Protein 1J7G (pdb70)

Structure (mmCIF, N/CA/C/O backbone):
data_1J7G
#
_entry.id   1J7G
#
_cell.length_a   55.47
_cell.length_b   55.47
_cell.length_c   128.75
_cell.angle_alpha   90.0
_cell.angle_beta   90.0
_cell.angle_gamma   90.0
#
_symmetry.space_group_name_H-M   'P 41 21 2'
#
loop_
_entity.id
_entity.type
_entity.pdbx_description
1 polymer 'D-tyrosyl-tRNA(Tyr) deacylase'
2 water water
#
loop_
_atom_site.group_PDB
_atom_site.id
_atom_site.type_symbol
_atom_site.label_atom_id
_atom_site.label_alt_id
_atom_site.label_comp_id
_atom_site.label_asym_id
_atom_site.label_entity_id
_atom_site.label_seq_id
_atom_site.pdbx_PDB_ins_code
_atom_site.Cartn_x
_atom_site.Cartn_y
_atom_site.Cartn_z
_atom_site.occupancy
_atom_site.B_iso_or_equiv
_atom_site.auth_seq_id
_atom_site.auth_comp_id
_atom_site.auth_asym_id
_atom_site.auth_atom_id
_atom_site.pdbx_PDB_model_num
ATOM 1 N N . MET A 1 1 ? 26.638 13.291 6.215 1.00 16.62 1 MET A N 1
ATOM 2 C CA . MET A 1 1 ? 25.614 12.190 6.274 1.00 16.48 1 MET A CA 1
ATOM 3 C C . MET A 1 1 ? 24.226 12.834 6.159 1.00 14.53 1 MET A C 1
ATOM 4 O O . MET A 1 1 ? 23.973 13.905 6.688 1.00 17.14 1 MET A O 1
ATOM 9 N N . ILE A 1 2 ? 23.342 12.145 5.465 1.00 14.87 2 ILE A N 1
ATOM 10 C CA . ILE A 1 2 ? 22.011 12.658 5.201 1.00 14.80 2 ILE A CA 1
ATOM 11 C C . ILE A 1 2 ? 20.943 11.698 5.674 1.00 13.04 2 ILE A C 1
ATOM 12 O O . ILE A 1 2 ? 21.031 10.497 5.429 1.00 13.49 2 ILE A O 1
ATOM 17 N N . ALA A 1 3 ? 19.938 12.233 6.345 1.00 13.20 3 ALA A N 1
ATOM 18 C CA . ALA A 1 3 ? 18.796 11.397 6.705 1.00 12.57 3 ALA A CA 1
ATOM 19 C C . ALA A 1 3 ? 17.596 12.137 6.080 1.00 12.94 3 ALA A C 1
ATOM 20 O O . ALA A 1 3 ? 17.188 13.182 6.577 1.00 13.92 3 ALA A O 1
ATOM 22 N N . LEU A 1 4 ? 17.042 11.602 5.003 1.00 12.39 4 LEU A N 1
ATOM 23 C CA . LEU A 1 4 ? 15.857 12.218 4.398 1.00 12.71 4 LEU A CA 1
ATOM 24 C C . LEU A 1 4 ? 14.722 11.466 5.087 1.00 12.40 4 LEU A C 1
ATOM 25 O O . LEU A 1 4 ? 14.572 10.251 4.909 1.00 11.90 4 LEU A O 1
ATOM 30 N N . ILE A 1 5 ? 13.938 12.188 5.893 1.00 12.59 5 ILE A N 1
ATOM 31 C CA . ILE A 1 5 ? 12.869 11.535 6.652 1.00 12.23 5 ILE A CA 1
ATOM 32 C C . ILE A 1 5 ? 11.475 11.859 6.176 1.00 13.21 5 ILE A C 1
ATOM 33 O O . ILE A 1 5 ? 11.204 12.965 5.723 1.00 14.62 5 ILE A O 1
ATOM 38 N N . GLN A 1 6 ? 10.630 10.831 6.192 1.00 9.91 6 GLN A N 1
ATOM 39 C CA . GLN A 1 6 ? 9.217 11.009 5.813 1.00 9.01 6 GLN A CA 1
ATOM 40 C C . GLN A 1 6 ? 8.397 10.499 6.965 1.00 15.50 6 GLN A C 1
ATOM 41 O O . GLN A 1 6 ? 8.640 9.401 7.469 1.00 13.56 6 GLN A O 1
ATOM 47 N N . ARG A 1 7 ? 7.423 11.306 7.396 1.00 14.81 7 ARG A N 1
ATOM 48 C CA . ARG A 1 7 ? 6.552 10.915 8.501 1.00 13.40 7 ARG A CA 1
ATOM 49 C C . ARG A 1 7 ? 5.542 9.929 7.937 1.00 16.36 7 ARG A C 1
ATOM 50 O O . ARG A 1 7 ? 4.833 10.257 6.979 1.00 15.29 7 ARG A O 1
ATOM 58 N N . VAL A 1 8 ? 5.474 8.724 8.522 1.00 12.72 8 VAL A N 1
ATOM 59 C CA . VAL A 1 8 ? 4.560 7.730 7.995 1.00 13.13 8 VAL A CA 1
ATOM 60 C C . VAL A 1 8 ? 3.613 7.146 9.034 1.00 15.78 8 VAL A C 1
ATOM 61 O O . VAL A 1 8 ? 3.869 7.185 10.245 1.00 13.96 8 VAL A O 1
ATOM 65 N N . SER A 1 9 ? 2.514 6.620 8.510 1.00 14.03 9 SER A N 1
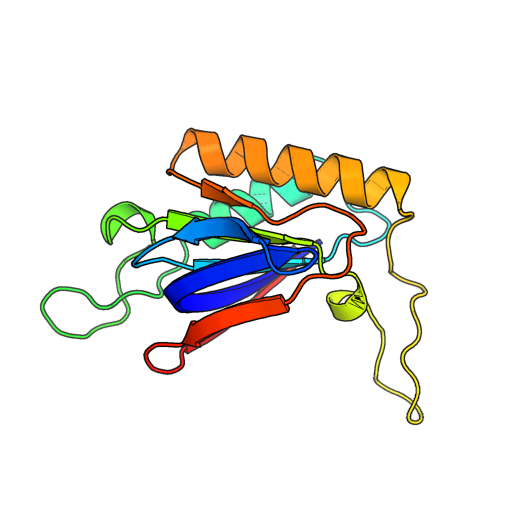ATOM 66 C CA . SER A 1 9 ? 1.525 5.952 9.334 1.00 15.99 9 SER A CA 1
ATOM 67 C C . SER A 1 9 ? 1.899 4.460 9.294 1.00 21.10 9 SER A C 1
ATOM 68 O O . SER A 1 9 ? 1.536 3.682 10.191 1.00 17.66 9 SER A O 1
ATOM 71 N N . GLN A 1 10 ? 2.679 4.072 8.279 1.00 16.10 10 GLN A N 1
ATOM 72 C CA . GLN A 1 10 ? 3.108 2.687 8.131 1.00 15.55 10 GLN A CA 1
ATOM 73 C C . GLN A 1 10 ? 4.112 2.656 6.969 1.00 17.42 10 GLN A C 1
ATOM 74 O O . GLN A 1 10 ? 4.039 3.499 6.064 1.00 13.87 10 GLN A O 1
ATOM 80 N N . ALA A 1 11 ? 5.023 1.691 6.996 1.00 16.72 11 ALA A N 1
ATOM 81 C CA . ALA A 1 11 ? 5.975 1.530 5.890 1.00 14.83 11 ALA A CA 1
ATOM 82 C C . ALA A 1 11 ? 6.573 0.136 5.949 1.00 18.97 11 ALA A C 1
ATOM 83 O O . ALA A 1 11 ? 6.608 -0.481 7.008 1.00 15.56 11 ALA A O 1
ATOM 85 N N . LYS A 1 12 ? 7.069 -0.337 4.810 1.00 15.00 12 LYS A N 1
ATOM 86 C CA . LYS A 1 12 ? 7.707 -1.638 4.780 1.00 18.94 12 LYS A CA 1
ATOM 87 C C . LYS A 1 12 ? 8.718 -1.733 3.647 1.00 18.92 12 LYS A C 1
ATOM 88 O O . LYS A 1 12 ? 8.673 -0.962 2.683 1.00 17.13 12 LYS A O 1
ATOM 94 N N . VAL A 1 13 ? 9.643 -2.672 3.780 1.00 16.67 13 VAL A N 1
ATOM 95 C CA . VAL A 1 13 ? 10.649 -2.906 2.743 1.00 15.92 13 VAL A CA 1
ATOM 96 C C . VAL A 1 13 ? 10.518 -4.351 2.272 1.00 20.37 13 VAL A C 1
ATOM 97 O O . VAL A 1 13 ? 10.585 -5.266 3.081 1.00 22.86 13 VAL A O 1
ATOM 101 N N . ASP A 1 14 ? 10.323 -4.534 0.969 1.00 18.08 14 ASP A N 1
ATOM 102 C CA . ASP A 1 14 ? 10.210 -5.880 0.385 1.00 23.40 14 ASP A CA 1
ATOM 103 C C . ASP A 1 14 ? 11.455 -6.134 -0.447 1.00 28.60 14 ASP A C 1
ATOM 104 O O . ASP A 1 14 ? 11.992 -5.234 -1.103 1.00 22.95 14 ASP A O 1
ATOM 109 N N . VAL A 1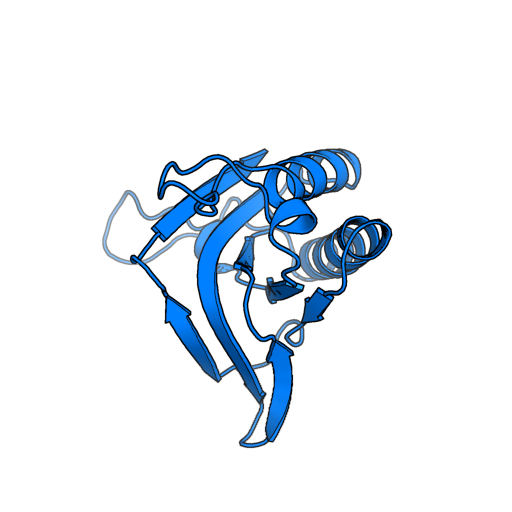 15 ? 11.947 -7.365 -0.410 1.00 22.65 15 VAL A N 1
ATOM 110 C CA . VAL A 1 15 ? 13.104 -7.694 -1.214 1.00 22.10 15 VAL A CA 1
ATOM 111 C C . VAL A 1 15 ? 12.686 -8.984 -1.911 1.00 31.56 15 VAL A C 1
ATOM 112 O O . VAL A 1 15 ? 12.359 -9.950 -1.246 1.00 27.63 15 VAL A O 1
ATOM 116 N N . LYS A 1 16 ? 12.657 -8.977 -3.241 1.00 32.28 16 LYS A N 1
ATOM 117 C CA . LYS A 1 16 ? 12.271 -10.164 -4.000 1.00 36.74 16 LYS A CA 1
ATOM 118 C C . LYS A 1 16 ? 10.910 -10.722 -3.577 1.00 39.12 16 LYS A C 1
ATOM 119 O O . LYS A 1 16 ? 10.764 -11.932 -3.382 1.00 34.67 16 LYS A O 1
ATOM 125 N N . GLY A 1 17 ? 9.931 -9.834 -3.430 1.00 28.77 17 GLY A N 1
ATOM 126 C CA . GLY A 1 17 ? 8.576 -10.217 -3.067 1.00 27.21 17 GLY A CA 1
ATOM 127 C C . GLY A 1 17 ? 8.302 -10.534 -1.605 1.00 28.12 17 GLY A C 1
ATOM 128 O O . GLY A 1 17 ? 7.157 -10.816 -1.245 1.00 38.81 17 GLY A O 1
ATOM 129 N N . GLU A 1 18 ? 9.333 -10.482 -0.770 1.00 31.34 18 GLU A N 1
ATOM 130 C CA . GLU A 1 18 ? 9.165 -10.760 0.650 1.00 36.19 18 GLU A CA 1
ATOM 131 C C . GLU A 1 18 ? 9.434 -9.550 1.537 1.00 25.64 18 GLU A C 1
ATOM 132 O O . GLU A 1 18 ? 10.463 -8.885 1.415 1.00 25.86 18 GLU A O 1
ATOM 138 N N . THR A 1 19 ? 8.516 -9.294 2.457 1.00 26.55 19 THR A N 1
ATOM 139 C CA . THR A 1 19 ? 8.699 -8.166 3.365 1.00 18.68 19 THR A CA 1
ATOM 140 C C . THR A 1 19 ? 9.814 -8.478 4.369 1.00 23.45 19 THR A C 1
ATOM 141 O O . THR A 1 19 ? 9.730 -9.467 5.105 1.00 29.28 19 THR A O 1
ATOM 145 N N . ILE A 1 20 ? 10.878 -7.664 4.404 1.00 20.07 20 ILE A N 1
ATOM 146 C CA . ILE A 1 20 ? 11.978 -7.903 5.332 1.00 17.22 20 ILE A CA 1
ATOM 147 C C . ILE A 1 20 ? 12.037 -6.937 6.498 1.00 24.73 20 ILE A C 1
ATOM 148 O O . ILE A 1 20 ? 12.845 -7.098 7.388 1.00 21.51 20 ILE A O 1
ATOM 153 N N . GLY A 1 21 ? 11.178 -5.925 6.480 1.00 22.45 21 GLY A N 1
ATOM 154 C CA . GLY A 1 21 ? 11.185 -4.963 7.572 1.00 19.70 21 GLY A CA 1
ATOM 155 C C . GLY A 1 21 ? 9.942 -4.130 7.453 1.00 22.13 21 GLY A C 1
ATOM 156 O O . GLY A 1 21 ? 9.520 -3.821 6.351 1.00 19.09 21 GLY A O 1
ATOM 157 N N . LYS A 1 22 ? 9.308 -3.802 8.574 1.00 19.95 22 LYS A N 1
ATOM 158 C CA . LYS A 1 22 ? 8.117 -2.985 8.492 1.00 15.94 22 LYS A CA 1
ATOM 159 C C . LYS A 1 22 ? 7.947 -2.223 9.796 1.00 22.23 22 LYS A C 1
ATOM 160 O O . LYS A 1 22 ? 8.533 -2.601 10.829 1.00 20.66 22 LYS A O 1
ATOM 166 N N . ILE A 1 23 ? 7.181 -1.137 9.731 1.00 16.61 23 ILE A N 1
ATOM 167 C CA . ILE A 1 23 ? 6.878 -0.351 10.899 1.00 19.00 23 ILE A CA 1
ATOM 168 C C . ILE A 1 23 ? 5.470 0.195 10.778 1.00 16.38 23 ILE A C 1
ATOM 169 O O . ILE A 1 23 ? 4.846 0.199 9.697 1.00 16.18 23 ILE A O 1
ATOM 174 N N . GLY A 1 24 ? 4.969 0.657 11.916 1.00 17.45 24 GLY A N 1
ATOM 175 C CA . GLY A 1 24 ? 3.667 1.293 11.985 1.00 14.93 24 GLY A CA 1
ATOM 176 C C . GLY A 1 24 ? 3.980 2.791 11.943 1.00 16.97 24 GLY A C 1
ATOM 177 O O . GLY A 1 24 ? 4.778 3.236 11.111 1.00 19.68 24 GLY A O 1
ATOM 178 N N . LYS A 1 25 ? 3.387 3.558 12.845 1.00 14.85 25 LYS A N 1
ATOM 179 C CA . LYS A 1 25 ? 3.641 5.005 12.910 1.00 14.83 25 LYS A CA 1
ATOM 180 C C . LYS A 1 25 ? 5.129 5.262 13.153 1.00 19.64 25 LYS A C 1
ATOM 181 O O . LYS A 1 25 ? 5.761 4.597 13.983 1.00 13.25 25 LYS A O 1
ATOM 187 N N . GLY A 1 26 ? 5.695 6.227 12.428 1.00 14.09 26 GLY A N 1
ATOM 188 C CA . GLY A 1 26 ? 7.097 6.532 12.644 1.00 15.69 26 GLY A CA 1
ATOM 189 C C . GLY A 1 26 ? 7.685 7.331 11.501 1.00 15.32 26 GLY A C 1
ATOM 190 O O . GLY A 1 26 ? 7.013 8.183 10.882 1.00 12.84 26 GLY A O 1
ATOM 191 N N . LEU A 1 27 ? 8.945 7.034 11.212 1.00 13.36 27 LEU A N 1
ATOM 192 C CA . LEU A 1 27 ? 9.632 7.722 10.145 1.00 9.57 27 LEU A CA 1
ATOM 193 C C . LEU A 1 27 ? 10.315 6.713 9.222 1.00 13.69 27 LEU A C 1
ATOM 194 O O . LEU A 1 27 ? 10.973 5.808 9.703 1.00 15.25 27 LEU A O 1
ATOM 199 N N . LEU A 1 28 ? 10.199 6.938 7.919 1.00 12.74 28 LEU A N 1
ATOM 200 C CA . LEU A 1 28 ? 10.997 6.171 6.957 1.00 13.42 28 LEU A CA 1
ATOM 201 C C . LEU A 1 28 ? 12.237 7.070 6.857 1.00 14.72 28 LEU A C 1
ATOM 202 O O . LEU A 1 28 ? 12.142 8.269 6.525 1.00 11.45 28 LEU A O 1
ATOM 207 N N . VAL A 1 29 ? 13.393 6.499 7.159 1.00 13.22 29 VAL A N 1
ATOM 208 C CA . VAL A 1 29 ? 14.636 7.266 7.135 1.00 12.38 29 VAL A CA 1
ATOM 209 C C . VAL A 1 29 ? 15.500 6.746 6.000 1.00 16.40 29 VAL A C 1
ATOM 210 O O . VAL A 1 29 ? 15.997 5.634 6.068 1.00 16.51 29 VAL A O 1
ATOM 214 N N . LEU A 1 30 ? 15.613 7.526 4.919 1.00 12.64 30 LEU A N 1
ATOM 215 C CA . LEU A 1 30 ? 16.473 7.149 3.790 1.00 12.78 30 LEU A CA 1
ATOM 216 C C . LEU A 1 30 ? 17.809 7.735 4.225 1.00 12.58 30 LEU A C 1
ATOM 217 O O . LEU A 1 30 ? 17.921 8.930 4.531 1.00 12.46 30 LEU A O 1
ATOM 222 N N . LEU A 1 31 ? 18.842 6.894 4.252 1.00 13.33 31 LEU A N 1
ATOM 223 C CA . LEU A 1 31 ? 20.128 7.300 4.800 1.00 11.94 31 LEU A CA 1
ATOM 224 C C . LEU A 1 31 ? 21.218 7.353 3.752 1.00 12.80 31 LEU A C 1
ATOM 225 O O . LEU A 1 31 ? 21.478 6.340 3.112 1.00 17.02 31 LEU A O 1
ATOM 230 N N . G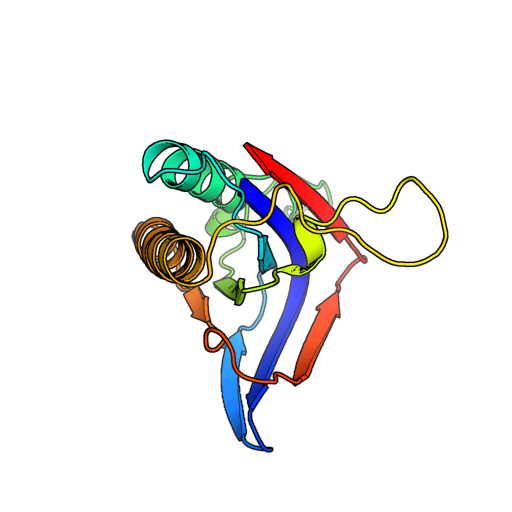LY A 1 32 ? 21.858 8.525 3.623 1.00 12.51 32 GLY A N 1
ATOM 231 C CA . GLY A 1 32 ? 22.917 8.718 2.627 1.00 14.49 32 GLY A CA 1
ATOM 232 C C . GLY A 1 32 ? 24.243 8.974 3.314 1.00 14.73 32 GLY A C 1
ATOM 233 O O . GLY A 1 32 ? 24.394 9.930 4.066 1.00 15.69 32 GLY A O 1
ATOM 234 N N . VAL A 1 33 ? 25.212 8.117 3.041 1.00 16.23 33 VAL A N 1
ATOM 235 C CA . VAL A 1 33 ? 26.528 8.238 3.673 1.00 15.76 33 VAL A CA 1
ATOM 236 C C . VAL A 1 33 ? 27.483 8.883 2.667 1.00 17.88 33 VAL A C 1
ATOM 237 O O . VAL A 1 33 ? 27.573 8.445 1.537 1.00 17.37 33 VAL A O 1
ATOM 241 N N . GLU A 1 34 ? 28.142 9.938 3.118 1.00 18.82 34 GLU A N 1
ATOM 242 C CA . GLU A 1 34 ? 29.064 10.720 2.302 1.00 24.52 34 GLU A CA 1
ATOM 243 C C . GLU A 1 34 ? 30.514 10.445 2.670 1.00 29.17 34 GLU A C 1
ATOM 244 O O . GLU A 1 34 ? 30.803 9.809 3.693 1.00 24.74 34 GLU A O 1
ATOM 250 N N . LYS A 1 35 ? 31.422 10.895 1.806 1.00 24.21 35 LYS A N 1
ATOM 251 C CA . LYS A 1 35 ? 32.839 10.749 2.092 1.00 34.66 35 LYS A CA 1
ATOM 252 C C . LYS A 1 35 ? 33.039 11.680 3.264 1.00 28.36 35 LYS A C 1
ATOM 253 O O . LYS A 1 35 ? 32.364 12.708 3.373 1.00 46.81 35 LYS A O 1
ATOM 259 N N . GLU A 1 36 ? 33.954 11.337 4.144 1.00 34.76 36 GLU A N 1
ATOM 260 C CA . GLU A 1 36 ? 34.194 12.188 5.298 1.00 34.65 36 GLU A CA 1
ATOM 261 C C . GLU A 1 36 ? 33.210 11.893 6.419 1.00 25.09 36 GLU A C 1
ATOM 262 O O . GLU A 1 36 ? 33.323 12.494 7.482 1.00 30.12 36 GLU A O 1
ATOM 268 N N . ASP A 1 37 ? 32.231 11.010 6.204 1.00 21.16 37 ASP A N 1
ATOM 269 C CA . ASP A 1 37 ? 31.345 10.746 7.349 1.00 22.63 37 ASP A CA 1
ATOM 270 C C . ASP A 1 37 ? 32.124 9.871 8.339 1.00 30.69 37 ASP A C 1
ATOM 271 O O . ASP A 1 37 ? 33.104 9.215 7.971 1.00 26.94 37 ASP A O 1
ATOM 276 N N . ASN A 1 38 ? 31.686 9.865 9.593 1.00 23.76 38 ASN A N 1
ATOM 277 C CA . ASN A 1 38 ? 32.337 9.055 10.613 1.00 30.19 38 ASN A CA 1
ATOM 278 C C . ASN A 1 38 ? 31.321 8.785 11.694 1.00 32.14 38 ASN A C 1
ATOM 279 O O . ASN A 1 38 ? 30.211 9.305 11.619 1.00 25.11 38 ASN A O 1
ATOM 284 N N . ARG A 1 39 ? 31.692 7.970 12.684 1.00 24.19 39 ARG A N 1
ATOM 285 C CA . ARG A 1 39 ? 30.768 7.639 13.762 1.00 29.63 39 ARG A CA 1
ATOM 286 C C . ARG A 1 39 ? 30.234 8.867 14.480 1.00 25.77 39 ARG A C 1
ATOM 287 O O . ARG A 1 39 ? 29.092 8.875 14.931 1.00 28.03 39 ARG A O 1
ATOM 295 N N . GLU A 1 40 ? 31.053 9.905 14.591 1.00 25.15 40 GLU A N 1
ATOM 296 C CA . GLU A 1 40 ? 30.624 11.117 15.265 1.00 24.61 40 GLU A CA 1
ATOM 297 C C . GLU A 1 40 ? 29.479 11.820 14.525 1.00 34.39 40 GLU A C 1
ATOM 298 O O . GLU A 1 40 ? 28.530 12.323 15.146 1.00 25.86 40 GLU A O 1
ATOM 304 N N . LYS A 1 41 ? 29.583 11.886 13.202 1.00 23.65 41 LYS A N 1
ATOM 305 C CA . LYS A 1 41 ? 28.515 12.518 12.438 1.00 22.11 41 LYS A CA 1
ATOM 306 C C . LYS A 1 41 ? 27.277 11.645 12.553 1.00 18.02 41 LYS A C 1
ATOM 307 O O . LYS A 1 41 ? 26.160 12.177 12.647 1.00 20.98 41 LYS A O 1
ATOM 313 N N . ALA A 1 42 ? 27.459 10.324 12.549 1.00 21.77 42 ALA A N 1
ATOM 314 C CA . ALA A 1 42 ? 26.327 9.413 12.697 1.00 23.67 42 ALA A CA 1
ATOM 315 C C . ALA A 1 42 ? 25.625 9.664 14.036 1.00 26.36 42 ALA A C 1
ATOM 316 O O . ALA A 1 42 ? 24.398 9.803 14.088 1.00 22.68 42 ALA A O 1
ATOM 318 N N . ASP A 1 43 ? 26.391 9.713 15.126 1.00 26.08 43 ASP A N 1
ATOM 319 C CA . ASP A 1 43 ? 25.787 9.961 16.433 1.00 25.91 43 ASP A CA 1
ATOM 320 C C . ASP A 1 43 ? 24.937 11.240 16.382 1.00 24.38 43 ASP A C 1
ATOM 321 O O . ASP A 1 43 ? 23.812 11.275 16.891 1.00 26.10 43 ASP A O 1
ATOM 326 N N . LYS A 1 44 ? 25.477 12.300 15.788 1.00 22.31 44 LYS A N 1
ATOM 327 C CA . LYS A 1 44 ? 24.770 13.568 15.701 1.00 22.89 44 LYS A CA 1
ATOM 328 C C . LYS A 1 44 ? 23.513 13.487 14.829 1.00 23.78 44 LYS A C 1
ATOM 329 O O . LYS A 1 44 ? 22.475 14.058 15.156 1.00 24.89 44 LYS A O 1
ATOM 335 N N . LEU A 1 45 ? 23.606 12.771 13.723 1.00 20.51 45 LEU A N 1
ATOM 336 C CA . LEU A 1 45 ? 22.438 12.660 12.852 1.00 17.46 45 LEU A CA 1
ATOM 337 C C . LEU A 1 45 ? 21.367 11.798 13.538 1.00 16.56 45 LEU A C 1
ATOM 338 O O . LEU A 1 45 ? 20.181 12.100 13.437 1.00 17.29 45 LEU A O 1
ATOM 343 N N . ALA A 1 46 ? 21.771 10.734 14.224 1.00 20.29 46 ALA A N 1
ATOM 344 C CA . ALA A 1 46 ? 20.771 9.887 14.900 1.00 20.27 46 ALA A CA 1
ATOM 345 C C . ALA A 1 46 ? 20.025 10.719 15.935 1.00 21.28 46 ALA A C 1
ATOM 346 O O . ALA A 1 46 ? 18.805 10.649 16.058 1.00 20.56 46 ALA A O 1
ATOM 348 N N . GLU A 1 47 ? 20.757 11.540 16.676 1.00 21.52 47 GLU A N 1
ATOM 349 C CA . GLU A 1 47 ? 20.126 12.381 17.671 1.00 24.66 47 GLU A CA 1
ATOM 350 C C . GLU A 1 47 ? 19.143 13.344 17.040 1.00 27.77 47 GLU A C 1
ATOM 351 O O . GLU A 1 47 ? 18.053 13.547 17.565 1.00 23.64 47 GLU A O 1
ATOM 357 N N . LYS A 1 48 ? 19.520 13.913 15.896 1.00 21.56 48 LYS A N 1
ATOM 358 C CA . LYS A 1 48 ? 18.687 14.859 15.196 1.00 15.83 48 LYS A CA 1
ATOM 359 C C . LYS A 1 48 ? 17.386 14.211 14.730 1.00 17.47 48 LYS A C 1
ATOM 360 O O . LYS A 1 48 ? 16.298 14.754 14.925 1.00 16.90 48 LYS A O 1
ATOM 366 N N . VAL A 1 49 ? 17.509 13.042 14.115 1.00 17.12 49 VAL A N 1
ATOM 367 C CA . VAL A 1 49 ? 16.349 12.317 13.630 1.00 13.70 49 VAL A CA 1
ATOM 368 C C . VAL A 1 49 ? 15.449 11.937 14.795 1.00 14.56 49 VAL A C 1
ATOM 369 O O . VAL A 1 49 ? 14.241 12.056 14.707 1.00 13.57 49 VAL A O 1
ATOM 373 N N . LEU A 1 50 ? 16.052 11.423 15.873 1.00 13.57 50 LEU A N 1
ATOM 374 C CA . LEU A 1 50 ? 15.276 10.982 17.027 1.00 14.49 50 LEU A CA 1
ATOM 375 C C . LEU A 1 50 ? 14.559 12.086 17.782 1.00 14.64 50 LEU A C 1
ATOM 376 O O . LEU A 1 50 ? 13.569 11.826 18.482 1.00 14.02 50 LEU A O 1
ATOM 381 N N . ASN A 1 51 ? 15.059 13.312 17.661 1.00 14.88 51 ASN A N 1
ATOM 382 C CA . ASN A 1 51 ? 14.479 14.399 18.424 1.00 14.45 51 ASN A CA 1
ATOM 383 C C . ASN A 1 51 ? 13.847 15.472 17.590 1.00 18.82 51 ASN A C 1
ATOM 384 O O . ASN A 1 51 ? 13.365 16.448 18.152 1.00 17.02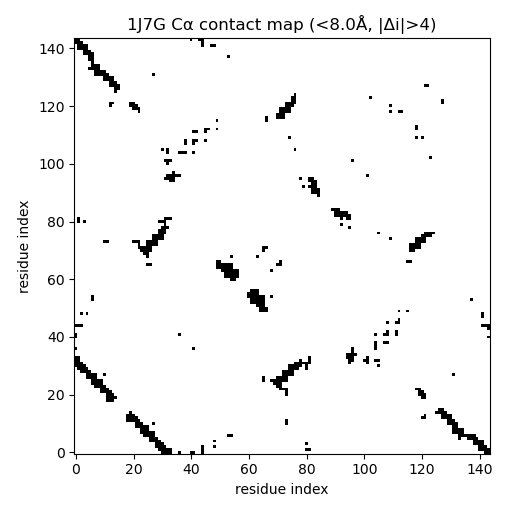 51 ASN A O 1
ATOM 389 N N . TYR A 1 52 ? 13.840 15.296 16.273 1.00 14.58 52 TYR A N 1
ATOM 390 C CA . TYR A 1 52 ? 13.265 16.329 15.412 1.00 15.77 52 TYR A CA 1
ATOM 391 C C . TYR A 1 52 ? 11.780 16.462 15.645 1.00 14.26 52 TYR A C 1
ATOM 392 O O . TYR A 1 52 ? 11.068 15.467 15.764 1.00 16.10 52 TYR A O 1
ATOM 401 N N . ARG A 1 53 ? 11.314 17.706 15.694 1.00 15.85 53 ARG A N 1
ATOM 402 C CA . ARG A 1 53 ? 9.921 18.000 15.946 1.00 16.47 53 ARG A CA 1
ATOM 403 C C . ARG A 1 53 ? 9.197 17.810 14.628 1.00 2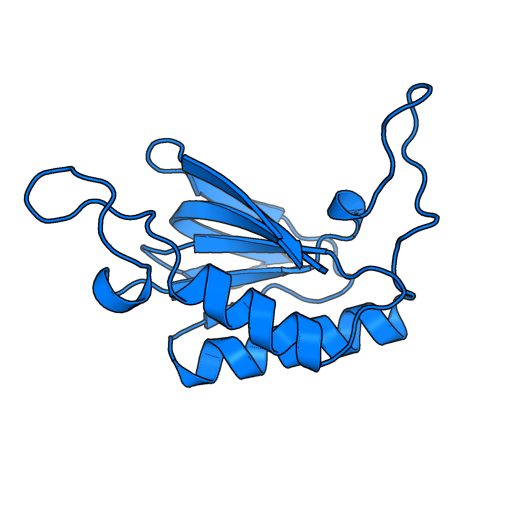2.24 53 ARG A C 1
ATOM 404 O O . ARG A 1 53 ? 9.231 18.676 13.748 1.00 26.37 53 ARG A O 1
ATOM 412 N N . ILE A 1 54 ? 8.553 16.663 14.500 1.00 18.12 54 ILE A N 1
ATOM 413 C CA . ILE A 1 54 ? 7.887 16.343 13.262 1.00 20.72 54 ILE A CA 1
ATOM 414 C C . ILE A 1 54 ? 6.479 15.762 13.432 1.00 18.62 54 ILE A C 1
ATOM 415 O O . ILE A 1 54 ? 5.730 15.711 12.461 1.00 19.49 54 ILE A O 1
ATOM 420 N N . PHE A 1 55 ? 6.114 15.378 14.650 1.00 16.82 55 PHE A N 1
ATOM 421 C CA . PHE A 1 55 ? 4.815 14.786 14.902 1.00 17.00 55 PHE A CA 1
ATOM 422 C C . PHE A 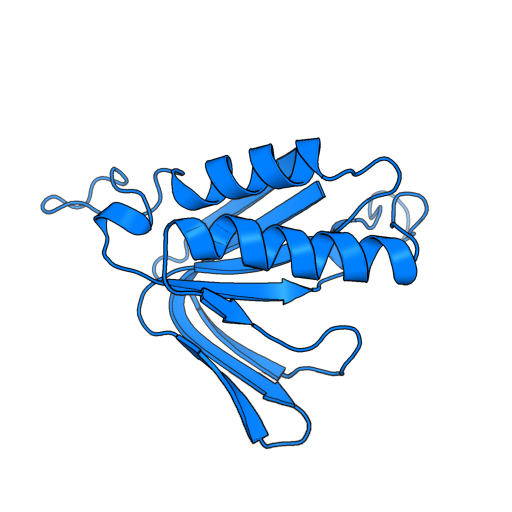1 55 ? 3.851 15.759 15.592 1.00 26.05 55 PHE A C 1
ATOM 423 O O . PHE A 1 55 ? 4.267 16.668 16.299 1.00 24.48 55 PHE A O 1
ATOM 431 N N . SER A 1 56 ? 2.564 15.557 15.345 1.00 25.80 56 SER A N 1
ATOM 432 C CA . SER A 1 56 ? 1.517 16.387 15.939 1.00 33.74 56 SER A CA 1
ATOM 433 C C . SER A 1 56 ? 1.263 16.039 17.397 1.00 32.71 56 SER A C 1
ATOM 434 O O . SER A 1 56 ? 1.242 14.858 17.762 1.00 30.24 56 SER A O 1
ATOM 437 N N . ASP A 1 57 ? 1.079 17.057 18.238 1.00 38.48 57 ASP A N 1
ATOM 438 C CA . ASP A 1 57 ? 0.755 16.808 19.641 1.00 38.90 57 ASP A CA 1
ATOM 439 C C . ASP A 1 57 ? -0.776 16.696 19.703 1.00 45.37 57 ASP A C 1
ATOM 440 O O . ASP A 1 57 ? -1.438 16.625 18.663 1.00 43.35 57 ASP A O 1
ATOM 445 N N . GLU A 1 58 ? -1.332 16.686 20.911 1.00 49.22 58 GLU A N 1
ATOM 446 C CA . GLU A 1 58 ? -2.777 16.574 21.090 1.00 51.09 58 GLU A CA 1
ATOM 447 C C . GLU A 1 58 ? -3.544 17.754 20.504 1.00 50.59 58 GLU A C 1
ATOM 448 O O . GLU A 1 58 ? -4.769 17.765 20.517 1.00 48.90 58 GLU A O 1
ATOM 454 N N . ASN A 1 59 ? -2.826 18.740 19.975 1.00 55.33 59 ASN A N 1
ATOM 455 C CA . ASN A 1 59 ? -3.471 19.921 19.409 1.00 54.67 59 ASN A CA 1
ATOM 456 C C . ASN A 1 59 ? -3.128 20.199 17.949 1.00 55.93 59 ASN A C 1
ATOM 457 O O . ASN A 1 59 ? -3.459 21.262 17.421 1.00 53.82 59 ASN A O 1
ATOM 462 N N . ASP A 1 60 ? -2.456 19.252 17.302 1.00 57.27 60 ASP A N 1
ATOM 463 C CA . ASP A 1 60 ? -2.090 19.400 15.897 1.00 50.52 60 ASP A CA 1
ATOM 464 C C . ASP A 1 60 ? -0.912 20.347 15.627 1.00 51.69 60 ASP A C 1
ATOM 465 O O . ASP A 1 60 ? -0.751 20.843 14.510 1.00 42.10 60 ASP A O 1
ATOM 470 N N . LYS A 1 61 ? -0.104 20.637 16.644 1.00 37.56 61 LYS A N 1
ATOM 471 C CA . LYS A 1 61 ? 1.067 21.476 16.413 1.00 37.11 61 LYS A CA 1
ATOM 472 C C . LYS A 1 61 ? 2.210 20.483 16.203 1.00 28.93 61 LYS A C 1
ATOM 473 O O . LYS A 1 61 ? 2.246 19.457 16.876 1.00 31.99 61 LYS A O 1
ATOM 479 N N . MET A 1 62 ? 3.116 20.782 15.269 1.00 36.63 62 MET A N 1
ATOM 480 C CA . MET A 1 62 ? 4.255 19.901 15.001 1.00 30.04 62 MET A CA 1
ATOM 481 C C . MET A 1 62 ? 5.247 20.115 16.130 1.00 26.24 62 MET A C 1
ATOM 482 O O . MET A 1 62 ? 6.238 20.824 15.977 1.00 31.11 62 MET A O 1
ATOM 487 N N . ASN A 1 63 ? 4.977 19.431 17.239 1.00 23.62 63 ASN A N 1
ATOM 488 C CA . ASN A 1 63 ? 5.718 19.577 18.492 1.00 26.21 63 ASN A CA 1
ATOM 489 C C . ASN A 1 63 ? 6.427 18.359 19.081 1.00 18.74 63 ASN A C 1
ATOM 490 O O . ASN A 1 63 ? 7.259 18.515 19.965 1.00 21.81 63 ASN A O 1
ATOM 495 N N . LEU A 1 64 ? 6.073 17.161 18.626 1.00 20.56 64 LEU A N 1
ATOM 496 C CA . LEU A 1 64 ? 6.650 15.958 19.195 1.00 18.35 64 LEU A CA 1
ATOM 497 C C . LEU A 1 64 ? 7.691 15.302 18.328 1.00 18.74 64 LEU A C 1
ATOM 498 O O . LEU A 1 64 ? 7.663 15.424 17.106 1.00 19.35 64 LEU A O 1
ATOM 503 N N . ASN A 1 65 ? 8.645 14.650 18.973 1.00 14.79 65 ASN A N 1
ATOM 504 C CA . ASN A 1 65 ? 9.626 13.906 18.201 1.00 14.28 65 ASN A CA 1
ATOM 505 C C . ASN A 1 65 ? 9.102 12.473 18.137 1.00 16.08 65 ASN A C 1
ATOM 506 O O . ASN A 1 65 ? 8.118 12.128 18.777 1.00 15.11 65 ASN A O 1
ATOM 511 N N . VAL A 1 66 ? 9.800 11.637 17.371 1.00 12.25 66 VAL A N 1
ATOM 512 C CA . VAL A 1 66 ? 9.371 10.265 17.161 1.00 14.56 66 VAL A CA 1
ATOM 513 C C . VAL A 1 66 ? 9.351 9.454 18.446 1.00 16.49 66 VAL A C 1
ATOM 514 O O . VAL A 1 66 ? 8.596 8.466 18.544 1.00 15.42 66 VAL A O 1
ATOM 518 N N . GLN A 1 67 ? 10.169 9.820 19.424 1.00 11.56 67 GLN A N 1
ATOM 519 C CA . GLN A 1 67 ? 10.140 9.056 20.683 1.00 14.31 67 GLN A CA 1
ATOM 520 C C . GLN A 1 67 ? 8.852 9.369 21.446 1.00 15.84 67 GLN A C 1
ATOM 521 O O . GLN A 1 67 ? 8.174 8.479 21.943 1.00 19.65 67 GLN A O 1
ATOM 527 N N . GLN A 1 68 ? 8.543 10.659 21.543 1.00 16.96 68 GLN A N 1
ATOM 528 C CA . GLN A 1 68 ? 7.354 11.105 22.262 1.00 16.58 68 GLN A CA 1
ATOM 529 C C . GLN A 1 68 ? 6.095 10.598 21.584 1.00 21.03 68 GLN A C 1
ATOM 530 O O . GLN A 1 68 ? 5.111 10.270 22.252 1.00 19.83 68 GLN A O 1
ATOM 536 N N . ALA A 1 69 ? 6.152 10.482 20.261 1.00 14.51 69 ALA A N 1
ATOM 537 C CA . ALA A 1 69 ? 5.032 10.029 19.468 1.00 13.62 69 ALA A CA 1
ATOM 538 C C . ALA A 1 69 ? 4.876 8.507 19.497 1.00 16.89 69 ALA A C 1
ATOM 539 O O . ALA A 1 69 ? 3.952 7.974 18.881 1.00 18.78 69 ALA A O 1
ATOM 541 N N . GLN A 1 70 ? 5.795 7.824 20.169 1.00 16.65 70 GLN A N 1
ATOM 542 C CA . GLN A 1 70 ? 5.740 6.362 20.275 1.00 18.05 70 GLN A CA 1
ATOM 543 C C . GLN A 1 70 ? 5.833 5.714 18.916 1.00 20.03 70 GLN A C 1
ATOM 544 O O . GLN A 1 70 ? 5.085 4.786 18.609 1.00 22.45 70 GLN A O 1
ATOM 550 N N . GLY A 1 71 ? 6.740 6.207 18.083 1.00 15.39 71 GLY A N 1
ATOM 551 C CA . GLY A 1 71 ? 6.859 5.615 16.763 1.00 10.87 71 GLY A CA 1
ATOM 552 C C . GLY A 1 71 ? 8.130 4.781 16.620 1.00 13.22 71 GLY A C 1
ATOM 553 O O . GLY A 1 71 ? 8.827 4.490 17.587 1.00 15.09 71 GLY A O 1
ATOM 554 N N . GLU A 1 72 ? 8.377 4.375 15.387 1.00 13.20 72 GLU A N 1
ATOM 555 C CA . GLU A 1 72 ? 9.537 3.564 15.059 1.00 15.79 72 GLU A CA 1
ATOM 556 C C . GLU A 1 72 ? 10.250 4.228 13.890 1.00 14.56 72 GLU A C 1
ATOM 557 O O . GLU A 1 72 ? 9.731 5.154 13.280 1.00 13.95 72 GLU A O 1
ATOM 563 N N . LEU A 1 73 ? 11.461 3.765 13.611 1.00 15.65 73 LEU A N 1
ATOM 564 C CA . LEU A 1 73 ? 12.167 4.237 12.413 1.00 12.51 73 LEU A CA 1
ATOM 565 C C . LEU A 1 73 ? 12.337 3.044 11.478 1.00 17.65 73 LEU A C 1
ATOM 566 O O . LEU A 1 73 ? 12.568 1.910 11.934 1.00 16.25 73 LEU A O 1
ATOM 571 N N . LEU A 1 74 ? 12.183 3.290 10.176 1.00 12.57 74 LEU A N 1
ATOM 572 C CA . LEU A 1 74 ? 12.445 2.228 9.173 1.00 12.00 74 LEU A CA 1
ATOM 573 C C . LEU A 1 74 ? 13.637 2.860 8.450 1.00 15.21 74 LEU A C 1
ATOM 574 O O . LEU A 1 74 ? 13.481 3.871 7.755 1.00 16.39 74 LEU A O 1
ATOM 579 N N . ILE A 1 75 ? 14.820 2.271 8.631 1.00 14.62 75 ILE A N 1
ATOM 580 C CA . ILE A 1 75 ? 16.050 2.832 8.085 1.00 11.17 75 ILE A CA 1
ATOM 581 C C . ILE A 1 75 ? 16.484 2.085 6.859 1.00 14.56 75 ILE A C 1
ATOM 582 O O . ILE A 1 75 ? 16.682 0.879 6.898 1.00 15.59 75 ILE A O 1
ATOM 587 N N . VAL A 1 76 ? 16.613 2.831 5.763 1.00 14.37 76 VAL A N 1
ATOM 588 C CA . VAL A 1 76 ? 16.943 2.229 4.476 1.00 12.89 76 VAL A CA 1
ATOM 589 C C . VAL A 1 76 ? 18.079 2.983 3.855 1.00 15.35 76 VAL A C 1
ATOM 590 O O . VAL A 1 76 ? 18.049 4.208 3.752 1.00 15.05 76 VAL A O 1
ATOM 594 N N . SER A 1 77 ? 19.092 2.234 3.431 1.00 14.29 77 SER A N 1
ATOM 595 C CA . SER A 1 77 ? 20.253 2.808 2.784 1.00 18.98 77 SER A CA 1
ATOM 596 C C . SER A 1 77 ? 19.852 3.386 1.390 1.00 15.15 77 SER A C 1
ATOM 597 O O . SER A 1 77 ? 19.208 2.717 0.587 1.00 16.19 77 SER A O 1
ATOM 600 N N . GLN A 1 78 ? 20.237 4.632 1.141 1.00 15.33 78 GLN A N 1
ATOM 601 C CA . GLN A 1 78 ? 19.899 5.296 -0.131 1.00 13.69 78 GLN A CA 1
ATOM 602 C C . GLN A 1 78 ? 21.103 6.107 -0.605 1.00 14.14 78 GLN A C 1
ATOM 603 O O . GLN A 1 78 ? 21.308 7.243 -0.192 1.00 16.34 78 GLN A O 1
ATOM 609 N N . PHE A 1 79 ? 21.867 5.522 -1.515 1.00 16.29 79 PHE A N 1
ATOM 610 C CA . PHE A 1 79 ? 23.066 6.177 -2.022 1.00 20.59 79 PHE A CA 1
ATOM 611 C C . PHE A 1 79 ? 22.764 7.410 -2.849 1.00 16.10 79 PHE A C 1
ATOM 612 O O . PHE A 1 79 ? 23.598 8.301 -2.958 1.00 24.79 79 PHE A O 1
ATOM 620 N N . THR A 1 80 ? 21.558 7.499 -3.389 1.00 14.64 80 THR A N 1
ATOM 621 C CA . THR A 1 80 ? 21.264 8.650 -4.239 1.00 10.82 80 THR A CA 1
ATOM 622 C C . THR A 1 80 ? 21.146 10.000 -3.541 1.00 9.44 80 THR A C 1
ATOM 623 O O . THR A 1 80 ? 21.217 11.037 -4.216 1.00 13.63 80 THR A O 1
ATOM 627 N N . LEU A 1 81 ? 20.993 9.999 -2.213 1.00 11.81 81 LEU A N 1
ATOM 628 C CA . LEU A 1 81 ? 20.860 11.254 -1.464 1.00 13.77 81 LEU A CA 1
ATOM 629 C C . LEU A 1 81 ? 22.155 12.048 -1.517 1.00 17.36 81 LEU A C 1
ATOM 630 O O . LEU A 1 81 ? 22.135 13.271 -1.511 1.00 17.29 81 LEU A O 1
ATOM 635 N N . ALA A 1 82 ? 23.274 11.337 -1.624 1.00 16.18 82 ALA A N 1
ATOM 636 C CA . ALA A 1 82 ? 24.562 12.013 -1.657 1.00 15.33 82 ALA A CA 1
ATOM 637 C C . ALA A 1 82 ? 24.943 12.518 -3.047 1.00 18.16 82 ALA A C 1
ATOM 638 O O . ALA A 1 82 ? 25.985 13.130 -3.217 1.00 20.16 82 ALA A O 1
ATOM 640 N N . ALA A 1 83 ? 24.102 12.245 -4.040 1.00 17.35 83 ALA A N 1
ATOM 641 C CA . ALA A 1 83 ? 24.366 12.686 -5.401 1.00 14.95 83 ALA A CA 1
ATOM 642 C C . ALA A 1 83 ? 24.409 14.190 -5.572 1.00 17.79 83 ALA A C 1
ATOM 643 O O . ALA A 1 83 ? 23.781 14.950 -4.811 1.00 16.49 83 ALA A O 1
ATOM 645 N N . ASP A 1 84 ? 25.191 14.626 -6.559 1.00 14.20 84 ASP A N 1
ATOM 646 C CA . ASP A 1 84 ? 25.179 16.007 -6.942 1.00 15.71 84 ASP A CA 1
ATOM 647 C C . ASP A 1 84 ? 24.235 15.995 -8.156 1.00 15.54 84 ASP A C 1
ATOM 648 O O . ASP A 1 84 ? 24.408 15.211 -9.092 1.00 16.73 84 ASP A O 1
ATOM 653 N N . THR A 1 85 ? 23.233 16.863 -8.144 1.00 15.36 85 THR A N 1
ATOM 654 C CA . THR A 1 85 ? 22.245 16.897 -9.222 1.00 14.44 85 THR A CA 1
ATOM 655 C C . THR A 1 85 ? 22.160 18.273 -9.876 1.00 13.77 85 THR A C 1
ATOM 656 O O . THR A 1 85 ? 21.237 18.548 -10.645 1.00 16.98 85 THR A O 1
ATOM 660 N N . GLN A 1 86 ? 23.146 19.126 -9.612 1.00 17.40 86 GLN A N 1
ATOM 661 C CA . GLN A 1 86 ? 23.107 20.489 -10.136 1.00 16.58 86 GLN A CA 1
ATOM 662 C C . GLN A 1 86 ? 23.200 20.658 -11.644 1.00 17.86 86 GLN A C 1
ATOM 663 O O . GLN A 1 86 ? 22.442 21.418 -12.243 1.00 21.83 86 GLN A O 1
ATOM 669 N N . LYS A 1 87 ? 24.119 19.943 -12.271 1.00 16.63 87 LYS A N 1
ATOM 670 C CA . LYS A 1 87 ? 24.276 20.107 -13.695 1.00 18.10 87 LYS A CA 1
ATOM 671 C C . LYS A 1 87 ? 23.817 18.935 -14.513 1.00 13.65 87 LYS A C 1
ATOM 672 O O . LYS A 1 87 ? 23.921 17.796 -14.097 1.00 17.93 87 LYS A O 1
ATOM 678 N N . GLY A 1 88 ? 23.363 19.269 -15.708 1.00 17.52 88 GLY A N 1
ATOM 679 C CA . GLY A 1 88 ? 22.944 18.236 -16.619 1.00 20.65 88 GLY A CA 1
ATOM 680 C C . GLY A 1 88 ? 21.725 17.492 -16.129 1.00 25.43 88 GLY A C 1
ATOM 681 O O . GLY A 1 88 ? 20.963 17.991 -15.296 1.00 23.37 88 GLY A O 1
ATOM 682 N N . LEU A 1 89 ? 21.586 16.280 -16.624 1.00 22.81 89 LEU A N 1
ATOM 683 C CA . LEU A 1 89 ? 20.420 15.452 -16.337 1.00 24.55 89 LEU A CA 1
ATOM 684 C C . LEU A 1 89 ? 20.801 14.092 -15.792 1.00 20.69 89 LEU A C 1
ATOM 685 O O . LEU A 1 89 ? 19.977 13.186 -15.744 1.00 21.16 89 LEU A O 1
ATOM 690 N N . ARG A 1 90 ? 22.058 13.928 -15.391 1.00 20.06 90 ARG A N 1
ATOM 691 C CA . ARG A 1 90 ? 22.512 12.655 -14.854 1.00 15.24 90 ARG A CA 1
ATOM 692 C C . ARG A 1 90 ? 23.203 12.917 -13.504 1.00 12.31 90 ARG A C 1
ATOM 693 O O . ARG A 1 90 ? 24.018 13.813 -13.407 1.00 16.41 90 ARG A O 1
ATOM 701 N N . PRO A 1 91 ? 22.838 12.162 -12.441 1.00 15.34 91 PRO A N 1
ATOM 702 C CA . PRO A 1 91 ? 23.488 12.394 -11.144 1.00 17.83 91 PRO A CA 1
ATOM 703 C C . PRO A 1 91 ? 24.966 12.010 -11.145 1.00 17.08 91 PRO A C 1
ATOM 704 O O . PRO A 1 91 ? 25.422 11.139 -11.906 1.00 17.70 91 PRO A O 1
ATOM 708 N N . SER A 1 92 ? 25.700 12.661 -10.253 1.00 15.79 92 SER A N 1
ATOM 709 C CA . SER A 1 92 ? 27.137 12.456 -10.084 1.00 17.24 92 SER A CA 1
ATOM 710 C C . SER A 1 92 ? 27.298 12.047 -8.608 1.00 19.60 92 SER A C 1
ATOM 711 O O . SER A 1 92 ? 26.537 12.501 -7.734 1.00 19.06 92 SER A O 1
ATOM 714 N N . PHE A 1 93 ? 28.286 11.213 -8.317 1.00 17.09 93 PHE A N 1
ATOM 715 C CA . PHE A 1 93 ? 28.453 10.762 -6.931 1.00 17.61 93 PHE A CA 1
ATOM 716 C C . PHE A 1 93 ? 29.811 11.035 -6.287 1.00 19.12 93 PHE A C 1
ATOM 717 O O . PHE A 1 93 ? 30.300 10.244 -5.490 1.00 21.44 93 PHE A O 1
ATOM 725 N N . SER A 1 94 ? 30.414 12.171 -6.597 1.00 18.34 94 SER A N 1
ATOM 726 C CA . SER A 1 94 ? 31.743 12.432 -6.034 1.00 18.59 94 SER A CA 1
ATOM 727 C C . SER A 1 94 ? 31.766 12.484 -4.507 1.00 21.44 94 SER A C 1
ATOM 728 O O . SER A 1 94 ? 32.796 12.187 -3.901 1.00 21.93 94 SER A O 1
ATOM 731 N N . LYS A 1 95 ? 30.643 12.842 -3.881 1.00 19.63 95 LYS A N 1
ATOM 732 C CA . LYS A 1 95 ? 30.600 12.945 -2.416 1.00 23.31 95 LYS A CA 1
ATOM 733 C C . LYS A 1 95 ? 30.124 11.666 -1.757 1.00 21.26 95 LYS A C 1
ATOM 734 O O . LYS A 1 95 ? 30.062 11.590 -0.530 1.00 27.20 95 LYS A O 1
ATOM 740 N N . GLY A 1 96 ? 29.771 10.678 -2.570 1.00 16.87 96 GLY A N 1
ATOM 741 C CA . GLY A 1 96 ? 29.289 9.407 -2.038 1.00 20.36 96 GLY A CA 1
ATOM 742 C C . GLY A 1 96 ? 30.338 8.587 -1.297 1.00 27.75 96 GLY A C 1
ATOM 743 O O . GLY A 1 96 ? 31.487 8.499 -1.724 1.00 23.37 96 GLY A O 1
ATOM 744 N N . ALA A 1 97 ? 29.972 7.974 -0.180 1.00 22.39 97 ALA A N 1
ATOM 745 C CA . ALA A 1 97 ? 30.961 7.165 0.527 1.00 28.67 97 ALA A CA 1
ATOM 746 C C . ALA A 1 97 ? 31.088 5.842 -0.221 1.00 22.61 97 ALA A C 1
ATOM 747 O O . ALA A 1 97 ? 30.176 5.426 -0.935 1.00 25.11 97 ALA A O 1
ATOM 749 N N . SER A 1 98 ? 32.235 5.184 -0.061 1.00 30.91 98 SER A N 1
ATOM 750 C CA . SER A 1 98 ? 32.463 3.876 -0.670 1.00 33.06 98 SER A CA 1
ATOM 751 C C . SER A 1 98 ? 31.441 2.901 -0.073 1.00 30.37 98 SER A C 1
ATOM 752 O O . SER A 1 98 ? 30.966 3.096 1.042 1.00 29.90 98 SER A O 1
ATOM 755 N N . PRO A 1 99 ? 31.105 1.835 -0.801 1.00 30.28 99 PRO A N 1
ATOM 756 C CA . PRO A 1 99 ? 30.134 0.898 -0.236 1.00 29.56 99 PRO A CA 1
ATOM 757 C C . PRO A 1 99 ? 30.537 0.362 1.134 1.00 35.77 99 PRO A C 1
ATOM 758 O O . PRO A 1 99 ? 29.678 0.138 1.986 1.00 28.25 99 PRO A O 1
ATOM 762 N N . ALA A 1 100 ? 31.835 0.173 1.356 1.00 32.06 100 ALA A N 1
ATOM 763 C CA . ALA A 1 100 ? 32.318 -0.344 2.639 1.00 38.73 100 ALA A CA 1
ATOM 764 C C . ALA A 1 100 ? 32.026 0.594 3.801 1.00 36.52 100 ALA A C 1
ATOM 765 O O . ALA A 1 100 ? 31.529 0.161 4.840 1.00 31.19 100 ALA A O 1
ATOM 767 N N . LEU A 1 101 ? 32.349 1.871 3.623 1.00 25.63 101 LEU A N 1
ATOM 768 C CA . LEU A 1 101 ? 32.144 2.890 4.640 1.00 30.15 101 LEU A CA 1
ATOM 769 C C . LEU A 1 101 ? 30.647 3.148 4.819 1.00 28.59 101 LEU A C 1
ATOM 770 O O . LEU A 1 101 ? 30.160 3.347 5.934 1.00 28.50 101 LEU A O 1
ATOM 775 N N . ALA A 1 102 ? 29.928 3.178 3.710 1.00 30.49 102 ALA A N 1
ATOM 776 C CA . ALA A 1 102 ? 28.493 3.430 3.788 1.00 21.14 102 ALA A CA 1
ATOM 777 C C . ALA A 1 102 ? 27.786 2.308 4.555 1.00 27.98 102 ALA A C 1
ATOM 778 O O . ALA A 1 102 ? 26.913 2.572 5.379 1.00 25.28 102 ALA A O 1
ATOM 780 N N . ASN A 1 103 ? 28.144 1.057 4.287 1.00 24.44 103 ASN A N 1
ATOM 781 C CA . ASN A 1 103 ? 27.499 -0.049 4.988 1.00 26.30 103 ASN A CA 1
ATOM 782 C C . ASN A 1 103 ? 27.849 0.011 6.475 1.00 28.84 103 ASN A C 1
ATOM 783 O O . ASN A 1 103 ? 26.995 -0.214 7.332 1.00 26.33 103 ASN A O 1
ATOM 788 N N . GLU A 1 104 ? 29.097 0.335 6.774 1.00 28.73 104 GLU A N 1
ATOM 789 C CA . GLU A 1 104 ? 29.545 0.427 8.158 1.00 31.23 104 GLU A CA 1
ATOM 790 C C . GLU A 1 104 ? 28.775 1.474 8.947 1.00 35.46 104 GLU A C 1
ATOM 791 O O . GLU A 1 104 ? 28.234 1.176 10.025 1.00 26.01 104 GLU A O 1
ATOM 797 N N . LEU A 1 105 ? 28.729 2.699 8.419 1.00 26.67 105 LEU A N 1
ATOM 798 C CA . LEU A 1 105 ? 28.050 3.782 9.113 1.00 25.50 105 LEU A CA 1
ATOM 799 C C . LEU A 1 105 ? 26.535 3.634 9.100 1.00 23.12 105 LEU A C 1
ATOM 800 O O . LEU A 1 105 ? 25.884 4.176 9.991 1.00 21.26 105 LEU A O 1
ATOM 805 N N . TYR A 1 106 ? 26.003 2.902 8.111 1.00 19.48 106 TYR A N 1
ATOM 806 C CA . TYR A 1 106 ? 24.571 2.594 7.994 1.00 19.91 106 TYR A CA 1
ATOM 807 C C . TYR A 1 106 ? 24.232 1.658 9.166 1.00 24.43 106 TYR A C 1
ATOM 808 O O . TYR A 1 106 ? 23.315 1.933 9.957 1.00 20.12 106 TYR A O 1
ATOM 817 N N . GLU A 1 107 ? 24.967 0.549 9.285 1.00 21.66 107 GLU A N 1
ATOM 818 C CA . GLU A 1 107 ? 24.692 -0.377 10.396 1.00 28.07 107 GLU A CA 1
ATOM 819 C C . GLU A 1 107 ? 24.936 0.316 11.754 1.00 21.51 107 GLU A C 1
ATOM 820 O O . GLU A 1 107 ? 24.199 0.080 12.739 1.00 23.63 107 GLU A O 1
ATOM 826 N N . TYR A 1 108 ? 25.931 1.194 11.821 1.00 17.37 108 TYR A N 1
ATOM 827 C CA . TYR A 1 108 ? 26.223 1.923 13.051 1.00 21.19 108 TYR A CA 1
ATOM 828 C C . TYR A 1 108 ? 25.102 2.903 13.435 1.00 24.64 108 TYR A C 1
ATOM 829 O O . TYR A 1 108 ? 24.731 3.023 14.607 1.00 24.64 108 TYR A O 1
ATOM 838 N N . PHE A 1 109 ? 24.593 3.635 12.442 1.00 22.85 109 PHE A N 1
ATOM 839 C CA . PHE A 1 109 ? 23.510 4.587 12.673 1.00 19.07 109 PHE A CA 1
ATOM 840 C C . PHE A 1 109 ? 22.294 3.797 13.216 1.00 20.70 109 PHE A C 1
ATOM 841 O O . PHE A 1 109 ? 21.588 4.234 14.135 1.00 18.79 109 PHE A O 1
ATOM 849 N N . ILE A 1 110 ? 22.057 2.627 12.645 1.00 18.95 110 ILE A N 1
ATOM 850 C CA . ILE A 1 110 ? 20.969 1.782 13.105 1.00 17.29 110 ILE A CA 1
ATOM 851 C C . ILE A 1 110 ? 21.167 1.465 14.587 1.00 20.72 110 ILE A C 1
ATOM 852 O O . ILE A 1 110 ? 20.233 1.559 15.386 1.00 17.17 110 ILE A O 1
ATOM 857 N N . GLN A 1 111 ? 22.389 1.106 14.965 1.00 22.21 111 GLN A N 1
ATOM 858 C CA . GLN A 1 111 ? 22.656 0.761 16.362 1.00 23.35 111 GLN A CA 1
ATOM 859 C C . GLN A 1 111 ? 22.391 1.932 17.284 1.00 21.15 111 GLN A C 1
ATOM 860 O O . GLN A 1 111 ? 21.780 1.776 18.349 1.00 21.68 111 GLN A O 1
ATOM 866 N N . LYS A 1 112 ? 22.848 3.114 16.873 1.00 16.73 112 LYS A N 1
ATOM 867 C CA . LYS A 1 112 ? 22.691 4.319 17.668 1.00 17.91 112 LYS A CA 1
ATOM 868 C C . LYS A 1 112 ? 21.205 4.692 17.845 1.00 14.94 112 LYS A C 1
ATOM 869 O O . LYS A 1 112 ? 20.791 5.129 18.927 1.00 18.81 112 LYS A O 1
ATOM 875 N N . CYS A 1 113 ? 20.418 4.552 16.780 1.00 15.94 113 CYS A N 1
ATOM 876 C CA . CYS A 1 113 ? 19.010 4.870 16.901 1.00 20.01 113 CYS A CA 1
ATOM 877 C C . CYS A 1 113 ? 18.325 3.835 17.801 1.00 15.84 113 CYS A C 1
ATOM 878 O O . CYS A 1 113 ? 17.408 4.175 18.564 1.00 16.12 113 CYS A O 1
ATOM 881 N N . ALA A 1 114 ? 18.731 2.564 17.669 1.00 15.79 114 ALA A N 1
ATOM 882 C CA . ALA A 1 114 ? 18.109 1.514 18.485 1.00 18.81 114 ALA A CA 1
ATOM 883 C C . ALA A 1 114 ? 18.331 1.719 19.983 1.00 22.79 114 ALA A C 1
ATOM 884 O O . ALA A 1 114 ? 17.633 1.123 20.810 1.00 19.90 114 ALA A O 1
ATOM 886 N N . GLU A 1 115 ? 19.322 2.520 20.353 1.00 17.60 115 GLU A N 1
ATOM 887 C CA . GLU A 1 115 ? 19.517 2.784 21.774 1.00 21.21 115 GLU A CA 1
ATOM 888 C C . GLU A 1 115 ? 18.281 3.474 22.368 1.00 22.94 115 GLU A C 1
ATOM 889 O O . GLU A 1 115 ? 17.993 3.324 23.548 1.00 19.99 115 GLU A O 1
ATOM 895 N N . LYS A 1 116 ? 17.524 4.194 21.539 1.00 20.20 116 LYS A N 1
ATOM 896 C CA . LYS A 1 116 ? 16.386 4.958 22.049 1.00 19.02 116 LYS A CA 1
ATOM 897 C C . LYS A 1 116 ? 15.013 4.592 21.546 1.00 20.57 116 LYS A C 1
ATOM 898 O O . LYS A 1 116 ? 14.015 4.983 22.155 1.00 18.95 116 LYS A O 1
ATOM 904 N N . LEU A 1 117 ? 14.952 3.820 20.468 1.00 16.27 117 LEU A N 1
ATOM 905 C CA . LEU A 1 117 ? 13.670 3.544 19.843 1.00 12.41 117 LEU A CA 1
ATOM 906 C C . LEU A 1 117 ? 13.648 2.253 19.048 1.00 13.65 117 LEU A C 1
ATOM 907 O O . LEU A 1 117 ? 14.693 1.821 18.556 1.00 16.32 117 LEU A O 1
ATOM 912 N N . PRO A 1 118 ? 12.468 1.639 18.903 1.00 12.66 118 PRO A N 1
ATOM 913 C CA . PRO A 1 118 ? 12.395 0.413 18.097 1.00 15.49 118 PRO A CA 1
ATOM 914 C C . PRO A 1 118 ? 12.675 0.834 16.634 1.00 18.50 118 PRO A C 1
ATOM 915 O O . PRO A 1 118 ? 12.080 1.800 16.113 1.00 16.88 118 PRO A O 1
ATOM 919 N N . VAL A 1 119 ? 13.594 0.146 15.976 1.00 15.69 119 VAL A N 1
ATOM 920 C CA . VAL A 1 119 ? 13.863 0.475 14.578 1.00 16.60 119 VAL A CA 1
ATOM 921 C C . VAL A 1 119 ? 13.882 -0.794 13.749 1.00 21.80 119 VAL A C 1
ATOM 922 O O . VAL A 1 119 ? 14.175 -1.889 14.261 1.00 19.23 119 VAL A O 1
ATOM 926 N N . SER A 1 120 ? 13.494 -0.661 12.488 1.00 14.62 120 SER A N 1
ATOM 927 C CA . SER A 1 120 ? 13.548 -1.782 11.554 1.00 14.01 120 SER A CA 1
ATOM 928 C C . SER A 1 120 ? 14.360 -1.266 10.373 1.00 17.62 120 SER A C 1
ATOM 929 O O . SER A 1 120 ? 14.600 -0.059 10.258 1.00 17.11 120 SER A O 1
ATOM 932 N N . THR A 1 121 ? 14.788 -2.177 9.509 1.00 16.85 121 THR A N 1
ATOM 933 C CA . THR A 1 121 ? 15.667 -1.793 8.417 1.00 14.48 121 THR A CA 1
ATOM 934 C C . THR A 1 121 ? 15.412 -2.475 7.100 1.00 16.31 121 THR A C 1
ATOM 935 O O . THR A 1 121 ? 14.626 -3.419 6.994 1.00 17.08 121 THR A O 1
ATOM 939 N N . GLY A 1 122 ? 16.088 -1.943 6.074 1.00 14.80 122 GLY A N 1
ATOM 940 C CA . GLY A 1 122 ? 16.035 -2.609 4.785 1.00 15.06 122 GLY A CA 1
ATOM 941 C C . GLY A 1 122 ? 17.279 -3.483 4.813 1.00 18.03 122 GLY A C 1
ATOM 942 O O . GLY A 1 122 ? 17.723 -3.930 5.877 1.00 17.58 122 GLY A O 1
ATOM 943 N N . GLN A 1 123 ? 17.857 -3.724 3.643 1.00 21.60 123 GLN A N 1
ATOM 944 C CA . GLN A 1 123 ? 19.076 -4.522 3.518 1.00 23.64 123 GLN A CA 1
ATOM 945 C C . GLN A 1 123 ? 20.025 -3.681 2.688 1.00 26.63 123 GLN A C 1
ATOM 946 O O . GLN A 1 123 ? 19.610 -3.061 1.711 1.00 28.21 123 GLN A O 1
ATOM 952 N N . PHE A 1 124 ? 21.282 -3.616 3.083 1.00 21.27 124 PHE A N 1
ATOM 953 C CA . PHE A 1 124 ? 22.227 -2.804 2.327 1.00 22.51 124 PHE A CA 1
ATOM 954 C C . PHE A 1 124 ? 22.445 -3.428 0.957 1.00 33.07 124 PHE A C 1
ATOM 955 O O . PHE A 1 124 ? 22.490 -4.647 0.826 1.00 35.48 124 PHE A O 1
ATOM 963 N N . ALA A 1 125 ? 22.546 -2.589 -0.063 1.00 26.58 125 ALA A N 1
ATOM 964 C CA . ALA A 1 125 ? 22.827 -3.068 -1.408 1.00 36.84 125 ALA A CA 1
ATOM 965 C C . ALA A 1 125 ? 21.962 -4.214 -1.913 1.00 47.30 125 ALA A C 1
ATOM 966 O O . ALA A 1 125 ? 22.466 -5.183 -2.484 1.00 54.62 125 ALA A O 1
ATOM 968 N N . ALA A 1 126 ? 20.663 -4.105 -1.691 1.00 30.15 126 ALA A N 1
ATOM 969 C CA . ALA A 1 126 ? 19.716 -5.083 -2.177 1.00 28.61 126 ALA A CA 1
ATOM 970 C C . ALA A 1 126 ? 18.712 -4.197 -2.910 1.00 30.91 126 ALA A C 1
ATOM 971 O O . ALA A 1 126 ? 18.548 -3.030 -2.535 1.00 26.60 126 ALA A O 1
ATOM 973 N N . ASP A 1 127 ? 18.084 -4.721 -3.957 1.00 24.59 127 ASP A N 1
ATOM 974 C CA . ASP A 1 127 ? 17.073 -3.963 -4.672 1.00 22.19 127 ASP A CA 1
ATOM 975 C C . ASP A 1 127 ? 15.874 -4.060 -3.747 1.00 26.50 127 ASP A C 1
ATOM 976 O O . ASP A 1 127 ? 15.436 -5.155 -3.405 1.00 27.11 127 ASP A O 1
ATOM 981 N N . MET A 1 128 ? 15.335 -2.910 -3.341 1.00 21.24 128 MET A N 1
ATOM 982 C CA . MET A 1 128 ? 14.216 -2.907 -2.414 1.00 19.53 128 MET A CA 1
ATOM 983 C C . MET A 1 128 ? 12.994 -2.172 -2.920 1.00 19.46 128 MET A C 1
ATOM 984 O O . MET A 1 128 ? 13.121 -1.126 -3.556 1.00 21.40 128 MET A O 1
ATOM 989 N N . GLN A 1 129 ? 11.819 -2.704 -2.640 1.00 17.25 129 GLN A N 1
ATOM 990 C CA . GLN A 1 129 ? 10.584 -2.010 -2.993 1.00 18.60 129 GLN A CA 1
ATOM 991 C C . GLN A 1 129 ? 10.124 -1.481 -1.641 1.00 21.11 129 GLN A C 1
ATOM 992 O O . GLN A 1 129 ? 9.660 -2.245 -0.782 1.00 17.85 129 GLN A O 1
ATOM 998 N N . VAL A 1 130 ? 10.236 -0.166 -1.452 1.00 16.70 130 VAL A N 1
ATOM 999 C CA . VAL A 1 130 ? 9.917 0.454 -0.171 1.00 15.46 130 VAL A CA 1
ATOM 1000 C C . VAL A 1 130 ? 8.555 1.089 -0.219 1.00 16.91 130 VAL A C 1
ATOM 1001 O O . VAL A 1 130 ? 8.374 2.105 -0.884 1.00 13.43 130 VAL A O 1
ATOM 1005 N N . SER A 1 131 ? 7.581 0.488 0.461 1.00 14.44 131 SER A N 1
ATOM 1006 C CA . SER A 1 131 ? 6.231 1.044 0.438 1.00 17.23 131 SER A CA 1
ATOM 1007 C C . SER A 1 131 ? 5.938 1.824 1.702 1.00 16.59 131 SER A C 1
ATOM 1008 O O . SER A 1 131 ? 6.337 1.417 2.785 1.00 18.71 131 SER A O 1
ATOM 1011 N N . LEU A 1 132 ? 5.220 2.930 1.554 1.00 13.14 132 LEU A N 1
ATOM 1012 C CA . LEU A 1 132 ? 4.912 3.750 2.717 1.00 13.03 132 LEU A CA 1
ATOM 1013 C C . LEU A 1 132 ? 3.743 4.645 2.501 1.00 12.99 132 LEU A C 1
ATOM 1014 O O . LEU A 1 132 ? 3.325 4.907 1.360 1.00 13.90 132 LEU A O 1
ATOM 1019 N N . THR A 1 133 ? 3.185 5.124 3.610 1.00 15.83 133 THR A N 1
ATOM 1020 C CA . THR A 1 133 ? 2.158 6.143 3.494 1.00 12.91 133 THR A CA 1
ATOM 1021 C C . THR A 1 133 ? 2.718 7.368 4.231 1.00 15.38 133 THR A C 1
ATOM 1022 O O . THR A 1 133 ? 2.854 7.354 5.459 1.00 15.60 133 THR A O 1
ATOM 1026 N N . ASN A 1 134 ? 3.072 8.405 3.473 1.00 14.08 134 ASN A N 1
ATOM 1027 C CA . ASN A 1 134 ? 3.621 9.646 4.019 1.00 14.43 134 ASN A CA 1
ATOM 1028 C C . ASN A 1 134 ? 2.401 10.430 4.467 1.00 18.99 134 ASN A C 1
ATOM 1029 O O . ASN A 1 134 ? 1.569 10.845 3.650 1.00 15.89 134 ASN A O 1
ATOM 1034 N N . ASP A 1 135 ? 2.309 10.632 5.783 1.00 15.42 135 A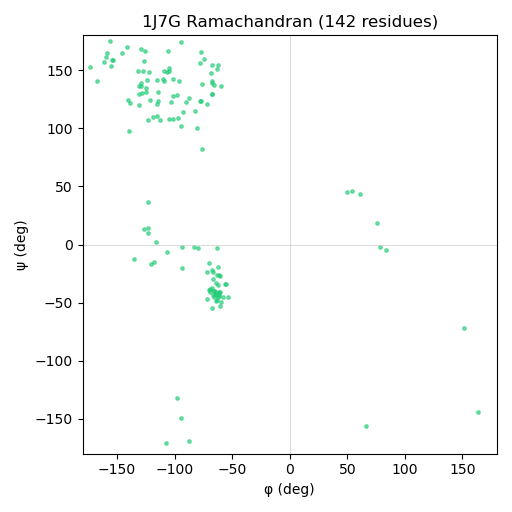SP A N 1
ATOM 1035 C CA . ASP A 1 135 ? 1.122 11.246 6.397 1.00 16.29 135 ASP A CA 1
ATOM 1036 C C . ASP A 1 135 ? 1.302 12.725 6.563 1.00 15.57 135 ASP A C 1
ATOM 1037 O O . ASP A 1 135 ? 1.994 13.172 7.470 1.00 16.91 135 ASP A O 1
ATOM 1042 N N . GLY A 1 136 ? 0.678 13.488 5.668 1.00 14.42 136 GLY A N 1
ATOM 1043 C CA . GLY A 1 136 ? 0.813 14.932 5.708 1.00 15.62 136 GLY A CA 1
ATOM 1044 C C . GLY A 1 136 ? 0.649 15.451 4.297 1.00 20.41 136 GLY A C 1
ATOM 1045 O O . GLY A 1 136 ? -0.321 16.139 4.002 1.00 17.82 136 GLY A O 1
ATOM 1046 N N . PRO A 1 137 ? 1.631 15.224 3.412 1.00 17.19 137 PRO A N 1
ATOM 1047 C CA . PRO A 1 137 ? 2.871 14.510 3.745 1.00 15.74 137 PRO A CA 1
ATOM 1048 C C . PRO A 1 137 ? 3.790 15.465 4.518 1.00 13.96 137 PRO A C 1
ATOM 1049 O O . PRO A 1 137 ? 3.558 16.663 4.573 1.00 15.17 137 PRO A O 1
ATOM 1053 N N . VAL A 1 138 ? 4.818 14.903 5.155 1.00 12.89 138 VAL A N 1
ATOM 1054 C CA . VAL A 1 138 ? 5.799 15.680 5.903 1.00 12.09 138 VAL A CA 1
ATOM 1055 C C . VAL A 1 138 ? 7.138 15.065 5.573 1.00 13.18 138 VAL A C 1
ATOM 1056 O O . VAL A 1 138 ? 7.352 13.880 5.839 1.00 12.59 138 VAL A O 1
ATOM 1060 N N . THR A 1 139 ? 8.032 15.884 5.027 1.00 12.87 139 THR A N 1
ATOM 1061 C CA . THR A 1 139 ? 9.328 15.396 4.567 1.00 12.06 139 THR A CA 1
ATOM 1062 C C . THR A 1 139 ? 10.448 16.377 4.894 1.00 16.44 139 THR A C 1
ATOM 1063 O O . THR A 1 139 ? 10.395 17.539 4.493 1.00 12.18 139 THR A O 1
ATOM 1067 N N . PHE A 1 140 ? 11.480 15.915 5.598 1.00 11.71 140 PHE A N 1
ATOM 1068 C CA . PHE A 1 140 ? 12.580 16.829 5.929 1.00 12.77 140 PHE A CA 1
ATOM 1069 C C . PHE A 1 140 ? 13.894 16.212 5.541 1.00 15.23 140 PHE A C 1
ATOM 1070 O O . PHE A 1 140 ? 14.118 15.021 5.754 1.00 13.09 140 PHE A O 1
ATOM 1078 N N . TRP A 1 141 ? 14.762 17.048 4.978 1.00 12.73 141 TRP A N 1
ATOM 1079 C CA . TRP A 1 141 ? 16.107 16.631 4.613 1.00 10.99 141 TRP A CA 1
ATOM 1080 C C . TRP A 1 141 ? 16.996 17.075 5.799 1.00 13.94 141 TRP A C 1
ATOM 1081 O O . TRP A 1 141 ? 17.180 18.271 6.033 1.00 15.86 141 TRP A O 1
ATOM 1092 N N . LEU A 1 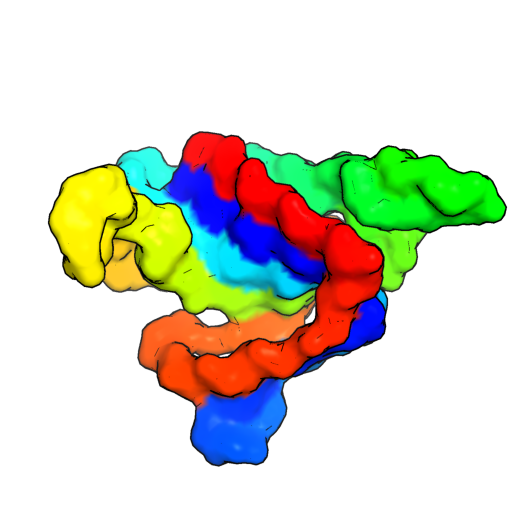142 ? 17.483 16.120 6.587 1.00 13.93 142 LEU A N 1
ATOM 1093 C CA . LEU A 1 142 ? 18.365 16.418 7.709 1.00 12.29 142 LEU A CA 1
ATOM 1094 C C . LEU A 1 142 ? 19.767 15.986 7.304 1.00 16.54 142 LEU A C 1
ATOM 1095 O O . LEU A 1 142 ? 19.950 15.020 6.540 1.00 15.23 142 LEU A O 1
ATOM 1100 N N . ASN A 1 143 ? 20.772 16.692 7.815 1.00 16.17 143 ASN A N 1
ATOM 1101 C CA . ASN A 1 143 ? 22.118 16.305 7.463 1.00 18.18 143 ASN A CA 1
ATOM 1102 C C . ASN A 1 143 ? 23.110 16.821 8.492 1.00 22.05 143 ASN A C 1
ATOM 1103 O O . ASN A 1 143 ? 22.770 17.678 9.312 1.00 21.72 143 ASN A O 1
ATOM 1108 N N . VAL A 1 144 ? 24.325 16.273 8.445 1.00 18.20 144 VAL A N 1
ATOM 1109 C CA . VAL A 1 144 ? 25.392 16.687 9.342 1.00 19.49 144 VAL A CA 1
ATOM 1110 C C . VAL A 1 144 ? 26.640 16.628 8.474 1.00 23.00 144 VAL A C 1
ATOM 1111 O O . VAL A 1 144 ? 26.697 15.740 7.600 1.00 25.44 144 VAL A O 1
#

Organism: Haemophilus influenzae (strain ATCC 51907 / DSM 11121 / KW20 / Rd) (NCBI:txid71421)

Nearest PDB structures (foldseek):
  1j7g-assembly1_A-2  TM=1.001E+00  e=2.957E-32  Haemophilus influenzae Rd KW20
  1jke-assembly1_A  TM=9.909E-01  e=4.082E-23  Escherichia coli
  2dbo-assembly1_A-2  TM=9.770E-01  e=9.420E-20  Aquifex aeolicus VF5
  3lmu-assembly4_H  TM=9.519E-01  e=1.950E-14  Plasmodium falciparum 3D7
  3knp-assembly3_E  TM=9.544E-01  e=2.092E-13  Plasmodium falciparum 3D7

InterPro domains:
  IPR003732 D-aminoacyl-tRNA deacylase DTD [MF_00518] (1-144)
  IPR003732 D-aminoacyl-tRNA deacylase DTD [PF02580] (3-142)
  IPR003732 D-aminoacyl-tRNA deacylase DTD [PTHR10472] (1-143)
  IPR003732 D-aminoacyl-tRNA deacylase DTD [TIGR00256] (1-144)
  IPR003732 D-aminoacyl-tRNA deacylase DTD [cd00563] (1-144)
  IPR023509 D-aminoacyl-tRNA deacylase-like superfamily [G3DSA:3.50.80.10] (1-144)
  IPR023509 D-aminoacyl-tRNA deacylase-like superfamily [SSF69500] (1-143)

B-factor: mean 26.57, std 14.1, range [9.01, 85.36]

Solvent-accessible surface area: 7939 Å² total; per-residue (Å²): 1,8,0,31,0,34,31,2,52,102,5,76,0,22,16,186,76,125,68,74,11,142,12,32,99,0,0,2,0,23,2,0,7,30,110,137,11,60,114,132,65,0,52,118,0,0,100,73,0,3,60,75,131,0,5,47,33,173,102,126,131,78,73,45,6,0,49,105,7,154,2,48,0,0,0,4,15,57,70,78,20,1,16,56,92,152,183,66,189,202,70,56,94,80,88,15,6,60,92,78,51,2,52,82,1,2,94,44,0,19,112,38,0,55,121,130,14,84,32,31,39,8,85,38,90,23,116,36,90,46,54,61,62,38,74,58,103,16,70,68,131,8,75,49

Secondary structure (DSSP, 8-state):
-EEEEEEEEEEEEEETTEEEEEESSEEEEEEE-BTT--HHHHHHHHHHHHH---EE-TTS-EEE-TTTTT-EEEEEE-GGGG-B-SSTTS-B-TTBPPHHHHHHHHHHHHHHHHTTS-EEE--TTS--EEEEEEEEEEEEEEE-

Radius of gyration: 14.8 Å; Cα contacts (8 Å, |Δi|>4): 333; chains: 1; bounding box: 38×32×39 Å

CATH classification: 3.50.80.10

Sequence (144 aa):
MIALIQRVSQAKVDVKGETIGKIGKGLLVLLGVEKEDNREKADKLAEKVLNYRIFSDENDKMNLNVQQAQGELLIVSQFTLAADTQKGLRPSFSKGASPALANELYEYFIQKCAEKLPVSTGQFAADMQVSLTNDGPVTFWLNV

Foldseek 3Di:
DKWKKKFFQKKFKAFPNRTQWIWGGAIETADFDWPVDDLVQLLVQLVCQQAPQQDQDPVGDSGGHRLRVQTEYEYEYDHCVQWDCPDDHDTDRPGGDDLVVSVVSSVSSVVSNVVRHHYIYYDRPGDIDMDTDQVVNTIDMDGD